Protein AF-E2BEL2-F1 (afdb_monomer)

pLDDT: mean 70.71, std 20.57, range [34.34, 94.38]

Mean predicted aligned error: 19.63 Å

Sequence (161 aa):
MYPSAAYHSSHSTLPSSTSLSASSSSSPASPSSLPLPSRPLSASSSPILLSVLTWSLALLLISSCINLTDARTLNGHPLSKRSFFDIQCKGVYDKSIFARLDRICEDCYNLFREPQLHMLCKKNCFTTDYFKGCLDVLLLSDEVEKIQMWIKQLHGADPGV

InterPro domains:
  IPR000346 Hyperglycemic hormone type 1 [PR00548] (84-98)
  IPR000346 Hyperglycemic hormone type 1 [PR00548] (111-121)
  IPR000346 Hyperglycemic hormone type 1 [PR00548] (126-138)
  IPR000346 Hyperglycemic hormone type 1 [PR00548] (138-152)
  IPR001166 Hyperglycemic hormone [PR00550] (94-110)
  IPR001166 Hyperglycemic hormone [PR00550] (110-125)
  IPR001166 Hyperglycemic hormone [PR00550] (125-135)
  IPR018251 Crustacean neurohormone, conserved site [PS01250] (117-134)
  IPR031098 Crustacean CHH/MIH/GIH neurohormone family [PF01147] (86-152)
  IPR031098 Crustacean CHH/MIH/GIH neurohormone family [PTHR35981] (44-157)
  IPR035957 Crustacean CHH/MIH/GIH neurohormone superfamily [G3DSA:1.10.2010.10] (82-158)
  IPR035957 Crustacean CHH/MIH/GIH neurohormone superfamily [SSF81778] (82-156)

Structure (mmCIF, N/CA/C/O backbone):
data_AF-E2BEL2-F1
#
_entry.id   AF-E2BEL2-F1
#
loop_
_atom_site.group_PDB
_atom_site.id
_atom_site.type_symbol
_atom_site.label_atom_id
_atom_site.label_alt_id
_atom_site.label_comp_id
_atom_site.label_asym_id
_atom_site.label_entity_id
_atom_site.label_seq_id
_atom_site.pdbx_PDB_ins_code
_atom_site.Cartn_x
_atom_site.Cartn_y
_atom_site.Cartn_z
_atom_site.occupancy
_atom_site.B_iso_or_equiv
_atom_site.auth_seq_id
_atom_site.auth_comp_id
_atom_site.auth_asym_id
_atom_site.auth_atom_id
_atom_site.pdbx_PDB_model_num
ATOM 1 N N . MET A 1 1 ? 47.404 -18.273 -5.740 1.00 41.53 1 MET A N 1
ATOM 2 C CA . MET A 1 1 ? 48.369 -17.370 -6.404 1.00 41.53 1 MET A CA 1
ATOM 3 C C . MET A 1 1 ? 47.935 -15.930 -6.180 1.00 41.53 1 MET A C 1
ATOM 5 O O . MET A 1 1 ? 46.775 -15.633 -6.429 1.00 41.53 1 MET A O 1
ATOM 9 N N . TYR A 1 2 ? 48.846 -15.066 -5.727 1.00 43.16 2 TYR A N 1
ATOM 10 C CA . TYR A 1 2 ? 48.788 -13.621 -6.007 1.00 43.16 2 TYR A CA 1
ATOM 11 C C . TYR A 1 2 ? 49.124 -13.398 -7.501 1.00 43.16 2 TYR A C 1
ATOM 13 O O . TYR A 1 2 ? 49.721 -14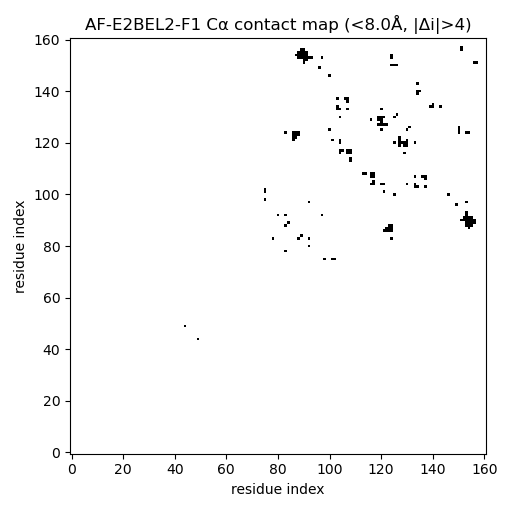.289 -8.113 1.00 43.16 2 TYR A O 1
ATOM 21 N N . PRO A 1 3 ? 48.766 -12.247 -8.094 1.00 56.75 3 PRO A N 1
ATOM 22 C CA . PRO A 1 3 ? 49.806 -11.223 -8.249 1.00 56.75 3 PRO A CA 1
ATOM 23 C C . PRO A 1 3 ? 49.348 -9.783 -7.962 1.00 56.75 3 PRO A C 1
ATOM 25 O O . PRO A 1 3 ? 48.210 -9.400 -8.221 1.00 56.75 3 PRO A O 1
ATOM 28 N N . SER A 1 4 ? 50.300 -8.980 -7.482 1.00 43.09 4 SER A N 1
ATOM 29 C CA . SER A 1 4 ? 50.230 -7.518 -7.370 1.00 43.09 4 SER A CA 1
ATOM 30 C C . SER A 1 4 ? 51.267 -6.880 -8.297 1.00 43.09 4 SER A C 1
ATOM 32 O O . SER A 1 4 ? 52.406 -7.338 -8.303 1.00 43.09 4 SER A O 1
ATOM 34 N N . ALA A 1 5 ? 50.905 -5.795 -8.987 1.00 49.00 5 ALA A N 1
ATOM 35 C CA . ALA A 1 5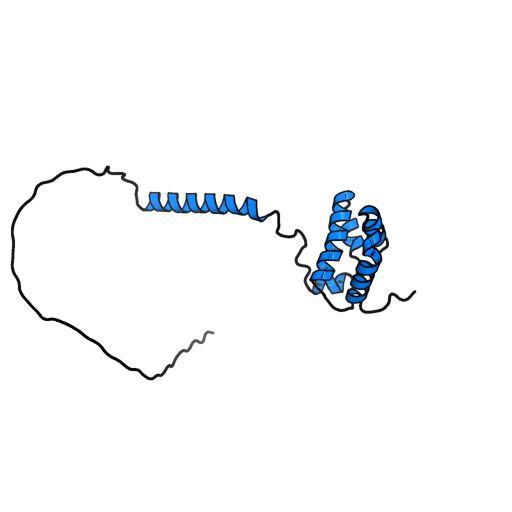 ? 51.769 -4.683 -9.431 1.00 49.00 5 ALA A CA 1
ATOM 36 C C . ALA A 1 5 ? 50.840 -3.600 -10.044 1.00 49.00 5 ALA A C 1
ATOM 38 O O . ALA A 1 5 ? 49.940 -3.980 -10.784 1.00 49.00 5 ALA A O 1
ATOM 39 N N . ALA A 1 6 ? 50.841 -2.287 -9.766 1.00 43.41 6 ALA A N 1
ATOM 40 C CA . ALA A 1 6 ? 51.772 -1.292 -9.199 1.00 43.41 6 ALA A CA 1
ATOM 41 C C . ALA A 1 6 ? 52.441 -0.368 -10.250 1.00 43.41 6 ALA A C 1
ATOM 43 O O . ALA A 1 6 ? 53.158 -0.849 -11.119 1.00 43.41 6 ALA A O 1
ATOM 44 N N . TYR A 1 7 ? 52.270 0.956 -10.051 1.00 36.84 7 TYR A N 1
ATOM 45 C CA . TYR A 1 7 ? 52.913 2.102 -10.745 1.00 36.84 7 TYR A CA 1
ATOM 46 C C . TYR A 1 7 ? 52.587 2.292 -12.260 1.00 36.84 7 TYR A C 1
ATOM 48 O O . TYR A 1 7 ? 52.146 1.363 -12.920 1.00 36.84 7 TYR A O 1
ATOM 56 N N . HIS A 1 8 ? 52.697 3.486 -12.876 1.00 40.94 8 HIS A N 1
ATOM 57 C CA . HIS A 1 8 ? 53.456 4.699 -12.508 1.00 40.94 8 HIS A CA 1
ATOM 58 C C . HIS A 1 8 ? 52.742 6.038 -12.845 1.00 40.94 8 HIS A C 1
ATOM 60 O O . HIS A 1 8 ? 51.840 6.083 -13.674 1.00 40.94 8 HIS A O 1
ATOM 66 N N . SER A 1 9 ? 53.183 7.134 -12.209 1.00 39.44 9 SER A N 1
ATOM 67 C CA . SER A 1 9 ? 52.688 8.525 -12.358 1.00 39.44 9 SER A CA 1
ATOM 68 C C . SER A 1 9 ? 53.617 9.420 -13.205 1.00 39.44 9 SER A C 1
ATOM 70 O O . SER A 1 9 ? 54.816 9.130 -13.249 1.00 39.44 9 SER A O 1
ATOM 72 N N . SER A 1 10 ? 53.089 10.508 -13.807 1.00 39.91 10 SER A N 1
ATOM 73 C CA . SER A 1 10 ? 53.756 11.795 -14.168 1.00 39.91 10 SER A CA 1
ATOM 74 C C . SER A 1 10 ? 52.768 12.781 -14.849 1.00 39.91 10 SER A C 1
ATOM 76 O O . SER A 1 10 ? 51.823 12.308 -15.466 1.00 39.91 10 SER A O 1
ATOM 78 N N . HIS A 1 11 ? 52.957 14.111 -14.954 1.00 44.91 11 HIS A N 1
ATOM 79 C CA . HIS A 1 11 ? 53.390 15.203 -14.040 1.00 44.91 11 HIS A CA 1
ATOM 80 C C . HIS A 1 11 ? 53.249 16.567 -14.795 1.00 44.91 11 HIS A C 1
ATOM 82 O O . HIS A 1 11 ? 53.234 16.521 -16.024 1.00 44.91 11 HIS A O 1
ATOM 88 N N . SER A 1 12 ? 53.229 17.736 -14.104 1.00 34.34 12 SER A N 1
ATOM 89 C CA . SER A 1 12 ? 53.694 19.113 -14.529 1.00 34.34 12 SER A CA 1
ATOM 90 C C . SER A 1 12 ? 52.757 20.292 -14.124 1.00 34.34 12 SER A C 1
ATOM 92 O O . SER A 1 12 ? 51.634 20.366 -14.604 1.00 34.34 12 SER A O 1
ATOM 94 N N . THR A 1 13 ? 53.097 21.095 -13.088 1.00 38.91 13 THR A N 1
ATOM 95 C CA . THR A 1 13 ? 53.728 22.468 -13.059 1.00 38.91 13 THR A CA 1
ATOM 96 C C . THR A 1 13 ? 52.755 23.666 -13.187 1.00 38.91 13 THR A C 1
ATOM 98 O O . THR A 1 13 ? 52.153 23.819 -14.241 1.00 38.91 13 THR A O 1
ATOM 101 N N . LEU A 1 14 ? 52.488 24.453 -12.120 1.00 43.56 14 LEU A N 1
ATOM 102 C CA . LEU A 1 14 ? 53.198 25.673 -11.599 1.00 43.56 14 LEU A CA 1
ATOM 103 C C . LEU A 1 14 ? 52.889 26.986 -12.378 1.00 43.56 14 LEU A C 1
ATOM 105 O O . LEU A 1 14 ? 52.383 26.869 -13.491 1.00 43.56 14 LEU A O 1
ATOM 109 N N . PRO A 1 15 ? 53.179 28.222 -11.875 1.00 55.31 15 PRO A N 1
ATOM 110 C CA . PRO 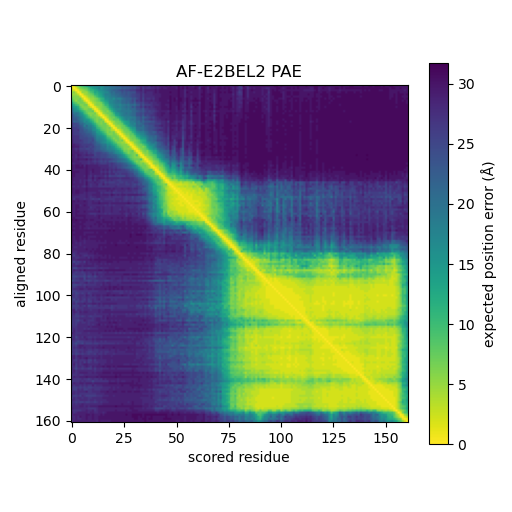A 1 15 ? 53.916 28.658 -10.661 1.00 55.31 15 PRO A CA 1
ATOM 111 C C . PRO A 1 15 ? 52.977 29.315 -9.588 1.00 55.31 15 PRO A C 1
ATOM 113 O O . PRO A 1 15 ? 51.805 28.962 -9.586 1.00 55.31 15 PRO A O 1
ATOM 116 N N . SER A 1 16 ? 53.332 30.182 -8.610 1.00 37.00 16 SER A N 1
ATOM 117 C CA . SER A 1 16 ? 54.557 30.960 -8.293 1.00 37.00 16 SER A CA 1
ATOM 118 C C . SER A 1 16 ? 54.647 31.461 -6.820 1.00 37.00 16 SER A C 1
ATOM 120 O O . SER A 1 16 ? 53.666 31.390 -6.092 1.00 37.00 16 SER A O 1
ATOM 122 N N . SER A 1 17 ? 55.830 31.987 -6.449 1.00 40.47 17 SER A N 1
ATOM 123 C CA . SER A 1 17 ? 56.234 33.089 -5.519 1.00 40.47 17 SER A CA 1
ATOM 124 C C . SER A 1 17 ? 55.303 33.585 -4.381 1.00 40.47 17 SER A C 1
ATOM 126 O O . SER A 1 17 ? 54.122 33.802 -4.600 1.00 40.47 17 SER A O 1
ATOM 128 N N . THR A 1 18 ? 55.744 33.944 -3.161 1.00 41.47 18 THR A N 1
ATOM 129 C CA . THR A 1 18 ? 57.077 34.207 -2.536 1.00 41.47 18 THR A CA 1
ATOM 130 C C . THR A 1 18 ? 56.886 34.220 -0.989 1.00 41.47 18 THR A C 1
ATOM 132 O O . THR A 1 18 ? 55.752 34.061 -0.552 1.00 41.47 18 THR A O 1
ATOM 135 N N . SER A 1 19 ? 57.836 34.406 -0.053 1.00 38.94 19 SER A N 1
ATOM 136 C CA . SER A 1 19 ? 59.292 34.708 0.008 1.00 38.94 19 SER A CA 1
ATOM 137 C C . SER A 1 19 ? 59.834 34.301 1.409 1.00 38.94 19 SER A C 1
ATOM 139 O O . SER A 1 19 ? 59.075 33.788 2.227 1.00 38.94 19 SER A O 1
ATOM 141 N N . LEU A 1 20 ? 61.119 34.544 1.723 1.00 43.62 20 LEU A N 1
ATOM 142 C CA . LEU A 1 20 ? 61.753 34.266 3.029 1.00 43.62 20 LEU A CA 1
ATOM 143 C C . LEU A 1 20 ? 62.497 35.490 3.604 1.00 43.62 20 LEU A C 1
ATOM 145 O O . LEU A 1 20 ? 62.981 36.306 2.826 1.00 43.62 20 LEU A O 1
ATOM 149 N N . SER A 1 21 ? 62.678 35.506 4.935 1.00 37.72 21 SER A N 1
ATOM 150 C CA . SER A 1 21 ? 63.686 36.245 5.737 1.00 37.72 21 SER A 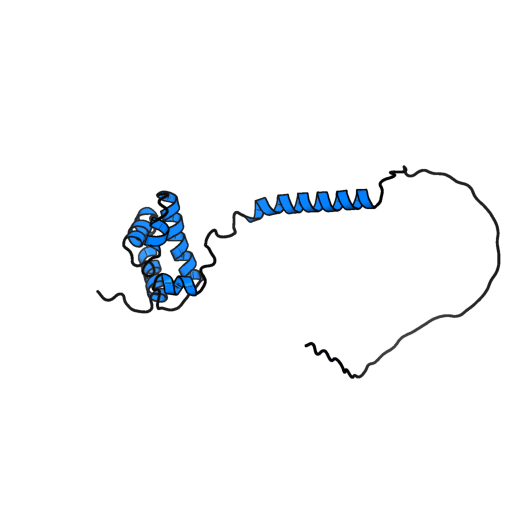CA 1
ATOM 151 C C . SER A 1 21 ? 63.784 35.584 7.135 1.00 37.72 21 SER A C 1
ATOM 153 O O . SER A 1 21 ? 62.745 35.179 7.644 1.00 37.72 21 SER A O 1
ATOM 155 N N . ALA A 1 22 ? 64.913 35.454 7.853 1.00 38.94 22 ALA A N 1
ATOM 156 C CA . ALA A 1 22 ? 66.333 35.591 7.504 1.00 38.94 22 ALA A CA 1
ATOM 157 C C . ALA A 1 22 ? 67.259 34.896 8.556 1.00 38.94 22 ALA A C 1
ATOM 159 O O . ALA A 1 22 ? 66.936 34.837 9.737 1.00 38.94 22 ALA A O 1
ATOM 160 N N . SER A 1 23 ? 68.405 34.380 8.090 1.00 39.38 23 SER A N 1
ATOM 161 C CA . SER A 1 23 ? 69.755 34.291 8.715 1.00 39.38 23 SER A CA 1
ATOM 162 C C . SER A 1 23 ? 70.016 34.161 10.250 1.00 39.38 23 SER A C 1
ATOM 164 O O . SER A 1 23 ? 69.907 35.124 11.000 1.00 39.38 23 SER A O 1
ATOM 166 N N . SER A 1 24 ? 70.624 33.014 10.614 1.00 42.22 24 SER A N 1
ATOM 167 C CA . SER A 1 24 ? 71.932 32.822 11.315 1.00 42.22 24 SER A CA 1
ATOM 168 C C . SER A 1 24 ? 72.242 33.231 12.785 1.00 42.22 24 SER A C 1
ATOM 170 O O . SER A 1 24 ? 72.313 34.403 13.131 1.00 42.22 24 SER A O 1
ATOM 172 N N . SER A 1 25 ? 72.719 32.212 13.530 1.00 40.22 25 SER A N 1
ATOM 173 C CA . SER A 1 25 ? 73.884 32.167 14.462 1.00 40.22 25 SER A CA 1
ATOM 174 C C . SER A 1 25 ? 73.954 33.007 15.757 1.00 40.22 25 SER A C 1
ATOM 176 O O . SER A 1 25 ? 74.220 34.204 15.701 1.00 40.22 25 SER A O 1
ATOM 178 N N . SER A 1 26 ? 73.977 32.337 16.926 1.00 37.09 26 SER A N 1
ATOM 179 C CA . SER A 1 26 ? 75.151 32.236 17.845 1.00 37.09 26 SER A CA 1
ATOM 180 C C . SER A 1 26 ? 74.813 31.598 19.220 1.00 37.09 26 SER A C 1
ATOM 182 O O . SER A 1 26 ? 73.726 31.782 19.756 1.00 37.09 26 SER A O 1
ATOM 184 N N . SER A 1 27 ? 75.758 30.832 19.783 1.00 41.12 27 SER A N 1
ATOM 185 C CA . SER A 1 27 ? 75.820 30.371 21.198 1.00 41.12 27 SER A CA 1
ATOM 186 C C . SER A 1 27 ? 76.489 31.467 22.079 1.00 41.12 27 SER A C 1
ATOM 188 O O . SER A 1 27 ? 77.100 32.336 21.453 1.00 41.12 27 SER A O 1
ATOM 190 N N . PRO A 1 28 ? 76.514 31.461 23.450 1.00 48.81 28 PRO A N 1
ATOM 191 C CA . PRO A 1 28 ? 76.450 30.298 24.369 1.00 48.81 28 PRO A CA 1
ATOM 192 C C . PRO A 1 28 ? 75.773 30.470 25.777 1.00 48.81 28 PRO A C 1
ATOM 194 O O . PRO A 1 28 ? 75.327 31.540 26.159 1.00 48.81 28 PRO A O 1
ATOM 197 N N . ALA A 1 29 ? 75.749 29.360 26.539 1.00 36.53 29 ALA A N 1
ATOM 198 C CA . ALA A 1 29 ? 75.791 29.165 28.014 1.00 36.53 29 ALA A CA 1
ATOM 199 C C . ALA A 1 29 ? 75.169 30.163 29.047 1.00 36.53 29 ALA A C 1
ATOM 201 O O . ALA A 1 29 ? 75.712 31.240 29.235 1.00 36.53 29 ALA A O 1
ATOM 202 N N . SER A 1 30 ? 74.195 29.649 29.840 1.00 41.91 30 SER A N 1
ATOM 203 C CA . SER A 1 30 ? 74.023 29.657 31.338 1.00 41.91 30 SER A CA 1
ATOM 204 C C . SER A 1 30 ? 74.195 30.951 32.196 1.00 41.91 30 SER A C 1
ATOM 206 O O . SER A 1 30 ? 74.826 31.889 31.731 1.00 41.91 30 SER A O 1
ATOM 208 N N . PRO A 1 31 ? 73.777 31.023 33.499 1.00 55.09 31 PRO A N 1
ATOM 209 C CA . PRO A 1 31 ? 72.989 30.107 34.365 1.00 55.09 31 PRO A CA 1
ATOM 210 C C . PRO A 1 31 ? 71.817 30.787 35.161 1.00 55.09 31 PRO A C 1
ATOM 212 O O . PRO A 1 31 ? 71.647 31.997 35.089 1.00 55.09 31 PRO A O 1
ATOM 215 N N . SER A 1 32 ? 71.130 30.019 36.037 1.00 38.53 32 SER A N 1
ATOM 216 C CA . SER A 1 32 ? 70.337 30.466 37.226 1.00 38.53 32 SER A CA 1
ATOM 217 C C . SER A 1 32 ? 69.046 31.291 36.970 1.00 38.53 32 SER A C 1
ATOM 219 O O . SER A 1 32 ? 69.042 32.200 36.160 1.00 38.53 32 SER A O 1
ATOM 221 N N . SER A 1 33 ? 67.897 31.097 37.635 1.00 43.38 33 SER A N 1
ATOM 222 C CA . SER A 1 33 ? 67.610 30.605 38.998 1.00 43.38 33 SER A CA 1
ATOM 223 C C . SER A 1 33 ? 66.139 30.133 39.165 1.00 43.38 33 SER A C 1
ATOM 225 O O . SER A 1 33 ? 65.268 30.456 38.363 1.00 43.38 33 SER A O 1
ATOM 227 N N . LEU A 1 34 ? 65.861 29.369 40.232 1.00 45.69 34 LEU A N 1
ATOM 228 C CA . LEU A 1 34 ? 64.523 28.941 40.703 1.00 45.69 34 LEU A CA 1
ATOM 229 C C . LEU A 1 34 ? 63.999 29.912 41.793 1.00 45.69 34 LEU A C 1
ATOM 231 O O . LEU A 1 34 ? 64.835 30.499 42.485 1.00 45.69 34 LEU A O 1
ATOM 235 N N . PRO A 1 35 ? 62.667 30.089 41.982 1.00 48.19 35 PRO A N 1
ATOM 236 C CA . PRO A 1 35 ? 61.904 29.156 42.834 1.00 48.19 35 PRO A CA 1
ATOM 237 C C . PRO A 1 35 ? 60.447 28.813 42.413 1.00 48.19 35 PRO A C 1
ATOM 239 O O . PRO A 1 35 ? 59.769 29.537 41.692 1.00 48.19 35 PRO A O 1
ATOM 242 N N . LEU A 1 36 ? 59.980 27.674 42.943 1.00 44.56 36 LEU A N 1
ATOM 243 C CA . LEU A 1 36 ? 58.589 27.166 43.029 1.00 44.56 36 LEU A CA 1
ATOM 244 C C . LEU A 1 36 ? 57.767 27.972 44.088 1.00 44.56 36 LEU A C 1
ATOM 246 O O . LEU A 1 36 ? 58.368 28.825 44.742 1.00 44.56 36 LEU A O 1
ATOM 250 N N . PRO A 1 37 ? 56.481 27.664 44.418 1.00 57.31 37 PRO A N 1
ATOM 251 C CA . PRO A 1 37 ? 55.500 26.764 43.785 1.00 57.31 37 PRO A CA 1
ATOM 252 C C . PRO A 1 37 ? 54.064 27.340 43.640 1.00 57.31 37 PRO A C 1
ATOM 254 O O . PRO A 1 37 ? 53.661 28.263 44.341 1.00 57.31 37 PRO A O 1
ATOM 257 N N . SER A 1 38 ? 53.209 26.690 42.838 1.00 40.09 38 SER A N 1
ATOM 258 C CA . SER A 1 38 ? 51.739 26.721 43.014 1.00 40.09 38 SER A CA 1
ATOM 259 C C . SER A 1 38 ? 51.085 25.473 42.406 1.00 40.09 38 SER A C 1
ATOM 261 O O . SER A 1 38 ? 51.238 25.203 41.220 1.00 40.09 38 SER A O 1
ATOM 263 N N . ARG A 1 39 ? 50.370 24.693 43.230 1.00 50.75 39 ARG A N 1
ATOM 264 C CA . ARG A 1 39 ? 49.662 23.457 42.835 1.00 50.75 39 ARG A CA 1
ATOM 265 C C . ARG A 1 39 ? 48.504 23.761 41.871 1.00 50.75 39 ARG A C 1
ATOM 267 O O . ARG A 1 39 ? 47.577 24.452 42.286 1.00 50.75 39 ARG A O 1
ATOM 274 N N . PRO A 1 40 ? 48.406 23.091 40.715 1.00 53.38 40 PRO A N 1
ATOM 275 C CA . PRO A 1 40 ? 47.186 22.394 40.343 1.00 53.38 40 PRO A CA 1
ATOM 276 C C . PRO A 1 40 ? 47.164 21.027 41.047 1.00 53.38 40 PRO A C 1
ATOM 278 O O . PRO A 1 40 ? 48.208 20.428 41.316 1.00 53.38 40 PRO A O 1
ATOM 281 N N . LEU A 1 41 ? 45.977 20.545 41.411 1.00 52.44 41 LEU A N 1
ATOM 282 C CA . LEU A 1 41 ? 45.830 19.285 42.140 1.00 52.44 41 LEU A CA 1
ATOM 283 C C . LEU A 1 41 ? 46.269 18.109 41.258 1.00 52.44 41 LEU A C 1
ATOM 285 O O . LEU A 1 41 ? 45.782 17.962 40.139 1.00 52.44 41 LEU A O 1
ATOM 289 N N . SER A 1 42 ? 47.117 17.230 41.800 1.00 50.25 42 SER A N 1
ATOM 290 C CA . SER A 1 42 ? 47.419 15.928 41.204 1.00 50.25 42 SER A CA 1
ATOM 291 C C . SER A 1 42 ? 46.179 15.032 41.207 1.00 50.25 42 SER A C 1
ATOM 293 O O . SER A 1 42 ? 46.024 14.163 42.065 1.00 50.25 42 SER A O 1
ATOM 295 N N . ALA A 1 43 ? 45.309 15.201 40.215 1.00 55.41 43 ALA A N 1
ATOM 296 C CA . ALA A 1 43 ? 44.466 14.113 39.757 1.00 55.41 43 ALA A CA 1
ATOM 297 C C . ALA A 1 43 ? 45.388 13.101 39.063 1.00 55.41 43 ALA A C 1
ATOM 299 O O . ALA A 1 43 ? 45.681 13.219 37.877 1.00 55.41 43 ALA A O 1
ATOM 300 N N . SER A 1 44 ? 45.891 12.127 39.828 1.00 58.44 44 SER A N 1
ATOM 301 C CA . SER A 1 44 ? 46.630 10.970 39.305 1.00 58.44 44 SER A CA 1
ATOM 302 C C . SER A 1 44 ? 45.674 10.012 38.580 1.00 58.44 44 SER A C 1
ATOM 304 O O . SER A 1 44 ? 45.540 8.841 38.934 1.00 58.44 44 SER A O 1
ATOM 306 N N . SER A 1 45 ? 44.969 10.522 37.574 1.00 60.78 45 SER A N 1
ATOM 307 C CA . SER A 1 45 ? 44.166 9.747 36.644 1.00 60.78 45 SER A CA 1
ATOM 308 C C . SER A 1 45 ? 45.072 9.291 35.509 1.00 60.78 45 SER A C 1
ATOM 310 O O . SER A 1 45 ? 45.496 10.082 34.667 1.00 60.78 45 SER A O 1
ATOM 312 N N . SER A 1 46 ? 45.375 7.993 35.482 1.00 67.06 46 SER A N 1
ATOM 313 C CA . SER A 1 46 ? 46.109 7.370 34.380 1.00 67.06 46 SER A CA 1
ATOM 314 C C . SER A 1 46 ? 45.453 7.759 33.046 1.00 67.06 46 SER A C 1
ATOM 316 O O . SER A 1 46 ? 44.221 7.754 32.972 1.00 67.06 46 SER A O 1
ATOM 318 N N . PRO A 1 47 ? 46.209 8.032 31.965 1.00 69.44 47 PRO A N 1
ATOM 319 C CA . PRO A 1 47 ? 45.619 8.433 30.679 1.00 69.44 47 PRO A CA 1
ATOM 320 C C . PRO A 1 47 ? 44.639 7.380 30.127 1.00 69.44 47 PRO A C 1
ATOM 322 O 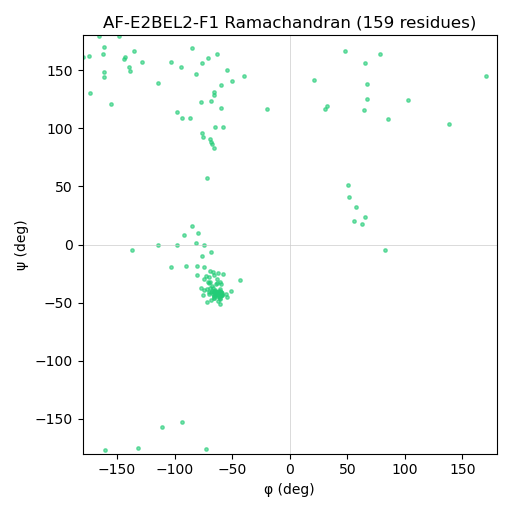O . PRO A 1 47 ? 43.688 7.712 29.426 1.00 69.44 47 PRO A O 1
ATOM 325 N N . ILE A 1 48 ? 44.831 6.119 30.528 1.00 71.19 48 ILE A N 1
ATOM 326 C CA . ILE A 1 48 ? 43.953 4.974 30.263 1.00 71.19 48 ILE A CA 1
ATOM 327 C C . ILE A 1 48 ? 42.589 5.112 30.971 1.00 71.19 48 ILE A C 1
ATOM 329 O O . ILE A 1 48 ? 41.564 4.764 30.400 1.00 71.19 48 ILE A O 1
ATOM 333 N N . LEU A 1 49 ? 42.536 5.645 32.197 1.00 70.81 49 LEU A N 1
ATOM 334 C CA . LEU A 1 49 ? 41.272 5.848 32.920 1.00 70.81 49 LEU A CA 1
ATOM 335 C C . LEU A 1 49 ? 40.461 6.997 32.311 1.00 70.81 49 LEU A C 1
ATOM 337 O O . LEU A 1 49 ? 39.246 6.886 32.176 1.00 70.81 49 LEU A O 1
ATOM 341 N N . LEU A 1 50 ? 41.138 8.069 31.889 1.00 76.62 50 LEU A N 1
ATOM 342 C CA . LEU A 1 50 ? 40.521 9.168 31.142 1.00 76.62 50 LEU A CA 1
ATOM 343 C C . LEU A 1 50 ? 39.940 8.690 29.806 1.00 76.62 50 LEU A C 1
ATOM 345 O O . LEU A 1 50 ? 38.799 9.029 29.504 1.00 76.62 50 LEU A O 1
ATOM 349 N N . SER A 1 51 ? 40.671 7.873 29.036 1.00 81.69 51 SER A N 1
ATOM 350 C CA . SER A 1 51 ? 40.140 7.334 27.779 1.00 81.69 51 SER A CA 1
ATOM 351 C C . SER A 1 51 ? 38.970 6.372 28.011 1.00 81.69 51 SER A C 1
ATOM 353 O O . SER A 1 51 ? 37.950 6.486 27.339 1.00 81.69 51 SER A O 1
ATOM 355 N N . VAL A 1 52 ? 39.047 5.473 28.998 1.00 86.38 52 VAL A N 1
ATOM 356 C CA . VAL A 1 52 ? 37.929 4.574 29.339 1.00 86.38 52 VAL A CA 1
ATOM 357 C C . VAL A 1 52 ? 36.682 5.361 29.752 1.00 86.38 52 VAL A C 1
ATOM 359 O O . VAL A 1 52 ? 35.585 5.003 29.324 1.00 86.38 52 VAL A O 1
ATOM 362 N N . LEU A 1 53 ? 36.816 6.457 30.510 1.00 85.25 53 LEU A N 1
ATOM 363 C CA . LEU A 1 53 ? 35.683 7.329 30.846 1.00 85.25 53 LEU A CA 1
ATOM 364 C C . LEU A 1 53 ? 35.095 8.033 29.615 1.00 85.25 53 LEU A C 1
ATOM 366 O O . LEU A 1 53 ? 33.873 8.060 29.475 1.00 85.25 53 LEU A O 1
ATOM 370 N N . THR A 1 54 ? 35.920 8.587 28.717 1.00 87.06 54 THR A N 1
ATOM 371 C CA . THR A 1 54 ? 35.406 9.292 27.528 1.00 87.06 54 THR A CA 1
ATOM 372 C C . THR A 1 54 ? 34.729 8.345 26.542 1.00 87.06 54 THR A C 1
ATOM 374 O O . THR A 1 54 ? 33.648 8.671 26.055 1.00 87.06 54 THR A O 1
ATOM 377 N N . TRP A 1 55 ? 35.285 7.151 26.307 1.00 90.19 55 TRP A N 1
ATOM 378 C CA . TRP A 1 55 ? 34.631 6.114 25.500 1.00 90.19 55 TRP A CA 1
ATOM 379 C C . TRP A 1 55 ? 33.321 5.637 26.137 1.00 90.19 55 TRP A C 1
ATOM 381 O O . TRP A 1 55 ? 32.319 5.501 25.439 1.00 90.19 55 TRP A O 1
ATOM 391 N N . SER A 1 56 ? 33.293 5.450 27.460 1.00 88.50 56 SER A N 1
ATOM 392 C CA . SER A 1 56 ? 32.086 5.027 28.185 1.00 88.50 56 SER A CA 1
ATOM 393 C C . SER A 1 56 ? 30.974 6.081 28.120 1.00 88.50 56 SER A C 1
ATOM 395 O O . SER A 1 56 ? 29.820 5.739 27.869 1.00 88.50 56 SER A O 1
ATOM 397 N N . LEU A 1 57 ? 31.308 7.368 28.277 1.00 84.62 57 LEU A N 1
ATOM 398 C CA . LEU A 1 57 ? 30.347 8.468 28.150 1.00 84.62 57 LEU A CA 1
ATOM 399 C C . LEU A 1 57 ? 29.850 8.633 26.705 1.00 84.62 57 LEU A C 1
ATOM 401 O O . LEU A 1 57 ? 28.656 8.835 26.493 1.00 84.62 57 LEU A O 1
ATOM 405 N N . ALA A 1 58 ? 30.732 8.490 25.710 1.00 87.25 58 ALA A N 1
ATOM 406 C CA . ALA A 1 58 ? 30.348 8.508 24.299 1.00 87.25 58 ALA A CA 1
ATOM 407 C C . ALA A 1 58 ? 29.376 7.364 23.959 1.00 87.25 58 ALA A C 1
ATOM 409 O O . ALA A 1 58 ? 28.349 7.607 23.328 1.00 87.25 58 ALA A O 1
ATOM 410 N N . LEU A 1 59 ? 29.642 6.142 24.435 1.00 85.50 59 LEU A N 1
ATOM 411 C CA . LEU A 1 59 ? 28.737 4.998 24.276 1.00 85.50 59 LEU A CA 1
ATOM 412 C C . LEU A 1 59 ? 27.379 5.233 24.957 1.00 85.50 59 LEU A C 1
ATOM 414 O O . LEU A 1 59 ? 26.349 4.901 24.373 1.00 85.50 59 LEU A O 1
ATOM 418 N N . LEU A 1 60 ? 27.354 5.851 26.145 1.00 81.88 60 LEU A N 1
ATOM 419 C CA . LEU A 1 60 ? 26.107 6.199 26.839 1.00 81.88 60 LEU A CA 1
ATOM 420 C C . LEU A 1 60 ? 25.265 7.213 26.048 1.00 81.88 60 LEU A C 1
ATOM 422 O O . LEU A 1 60 ? 24.055 7.039 25.911 1.00 81.88 60 LEU A O 1
ATOM 426 N N . LEU A 1 61 ? 25.903 8.252 25.500 1.00 79.00 61 LEU A N 1
ATOM 427 C CA . LEU A 1 61 ? 25.231 9.269 24.689 1.00 79.00 61 LEU A CA 1
ATOM 428 C C . LEU A 1 61 ? 24.699 8.680 23.375 1.00 79.00 61 LEU A C 1
ATOM 430 O O . LEU A 1 61 ? 23.544 8.917 23.031 1.00 79.00 61 LEU A O 1
ATOM 434 N N . ILE A 1 62 ? 25.491 7.853 22.684 1.00 78.94 62 ILE A N 1
ATOM 435 C CA . ILE A 1 62 ? 25.058 7.150 21.465 1.00 78.94 62 ILE A CA 1
ATOM 436 C C . ILE A 1 62 ? 23.873 6.217 21.770 1.00 78.94 62 ILE A C 1
ATOM 438 O O . ILE A 1 62 ? 22.885 6.236 21.040 1.00 78.94 62 ILE A O 1
ATOM 442 N N . SER A 1 63 ? 23.923 5.464 22.875 1.00 73.94 63 SER A N 1
ATOM 443 C CA . SER A 1 63 ? 22.828 4.590 23.327 1.00 73.94 63 SER A CA 1
ATOM 444 C C . SER A 1 63 ? 21.528 5.361 23.603 1.00 73.94 63 SER A C 1
ATOM 446 O O . SER A 1 63 ? 20.444 4.939 23.196 1.00 73.94 63 SER A O 1
ATOM 448 N N . SER A 1 64 ? 21.629 6.544 24.216 1.00 73.19 64 SER A N 1
ATOM 449 C CA . SER A 1 64 ? 20.482 7.433 24.439 1.00 73.19 64 SER A CA 1
ATOM 450 C C . SER A 1 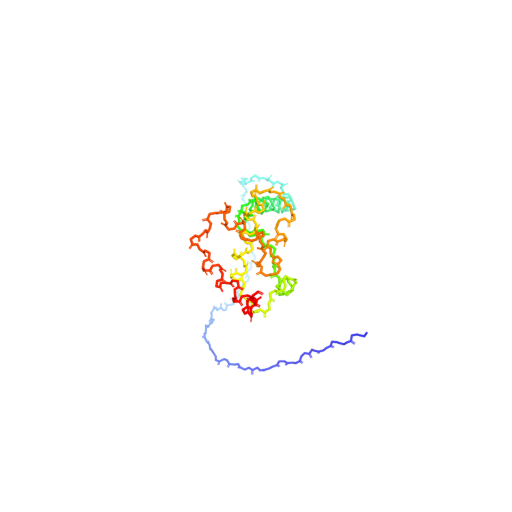64 ? 19.845 7.896 23.118 1.00 73.19 64 SER A C 1
ATOM 452 O O . SER A 1 64 ? 18.626 7.841 22.960 1.00 73.19 64 SER A O 1
ATOM 454 N N . CYS A 1 65 ? 20.662 8.258 22.121 1.00 64.38 65 CYS A N 1
ATOM 455 C CA . CYS A 1 65 ? 20.187 8.703 20.806 1.00 64.38 65 CYS A CA 1
ATOM 456 C C . CYS A 1 65 ? 19.436 7.617 20.014 1.00 64.38 65 CYS A C 1
ATOM 458 O O . CYS A 1 65 ? 18.486 7.945 19.303 1.00 64.38 65 CYS A O 1
ATOM 460 N N . ILE A 1 66 ? 19.821 6.340 20.148 1.00 63.84 66 ILE A N 1
ATOM 461 C CA . ILE A 1 66 ? 19.188 5.218 19.425 1.00 63.84 66 ILE A CA 1
ATOM 462 C C . ILE A 1 66 ? 17.693 5.096 19.775 1.00 63.84 66 ILE A C 1
ATOM 464 O O . ILE A 1 66 ? 16.880 4.784 18.908 1.00 63.84 66 ILE A O 1
ATOM 468 N N . ASN A 1 67 ? 17.305 5.438 21.008 1.00 57.88 67 ASN A N 1
ATOM 469 C CA . ASN A 1 67 ? 15.916 5.360 21.473 1.00 57.88 67 ASN A CA 1
ATOM 470 C C . ASN A 1 67 ? 15.004 6.491 20.946 1.00 57.88 67 ASN A C 1
ATOM 472 O O . ASN A 1 67 ? 13.791 6.416 21.122 1.00 57.88 67 ASN A O 1
ATOM 476 N N . LEU A 1 68 ? 15.549 7.534 20.301 1.00 56.53 68 LEU A N 1
ATOM 477 C CA . LEU A 1 68 ? 14.762 8.656 19.759 1.00 56.53 68 LEU A CA 1
ATOM 478 C C . LEU A 1 68 ? 14.564 8.585 18.234 1.00 56.53 68 LEU A C 1
ATOM 480 O O . LEU A 1 68 ? 13.650 9.213 17.699 1.00 56.53 68 LEU A O 1
ATOM 484 N N . THR A 1 69 ? 15.384 7.813 17.517 1.00 52.66 69 THR A N 1
ATOM 485 C CA . THR A 1 69 ? 15.262 7.648 16.057 1.00 52.66 69 THR A CA 1
ATOM 486 C C . THR A 1 69 ? 14.188 6.648 15.622 1.00 52.66 69 THR A C 1
ATOM 488 O O . THR A 1 69 ? 13.734 6.715 14.481 1.00 52.66 69 THR A O 1
ATOM 491 N N . ASP A 1 70 ? 13.737 5.764 16.515 1.00 50.03 70 ASP A N 1
ATOM 492 C CA . ASP A 1 70 ? 12.913 4.604 16.143 1.00 50.03 70 ASP A CA 1
ATOM 493 C C . ASP A 1 70 ? 11.449 4.941 15.788 1.00 50.03 70 ASP A C 1
ATOM 495 O O . ASP A 1 70 ? 10.796 4.217 15.047 1.00 50.03 70 ASP A O 1
ATOM 499 N N . ALA A 1 71 ? 10.934 6.107 16.196 1.00 53.97 71 ALA A N 1
ATOM 500 C CA . ALA A 1 71 ? 9.542 6.501 15.939 1.00 53.97 71 ALA A CA 1
ATOM 501 C C . ALA A 1 71 ? 9.234 6.932 14.482 1.00 53.97 71 ALA A C 1
ATOM 503 O O . ALA A 1 71 ? 8.105 7.334 14.189 1.00 53.97 71 ALA A O 1
ATOM 504 N N . ARG A 1 72 ? 10.219 6.924 13.566 1.00 52.09 72 ARG A N 1
ATOM 505 C CA . ARG A 1 72 ? 10.019 7.284 12.141 1.00 52.09 72 ARG A CA 1
ATOM 506 C C . ARG A 1 72 ? 10.710 6.378 11.122 1.00 52.09 72 ARG A C 1
ATOM 508 O O . ARG A 1 72 ? 10.464 6.543 9.923 1.00 52.09 72 ARG A O 1
ATOM 515 N N . THR A 1 73 ? 11.506 5.400 11.546 1.00 51.31 73 THR A N 1
ATOM 516 C CA . THR A 1 73 ? 11.927 4.305 10.664 1.00 51.31 73 THR A CA 1
ATOM 517 C C . THR A 1 73 ? 10.765 3.338 10.482 1.00 51.31 73 THR A C 1
ATOM 519 O O . THR A 1 73 ? 10.562 2.432 11.275 1.00 51.31 73 THR A O 1
ATOM 522 N N . LEU A 1 74 ? 9.993 3.585 9.419 1.00 52.16 74 LEU A N 1
ATOM 523 C CA . LEU A 1 74 ? 9.021 2.676 8.805 1.00 52.16 74 LEU A CA 1
ATOM 524 C C . LEU A 1 74 ? 9.254 1.194 9.156 1.00 52.16 74 LEU A C 1
ATOM 526 O O . LEU A 1 74 ? 10.228 0.600 8.696 1.00 52.16 74 LEU A O 1
ATOM 530 N N . ASN A 1 75 ? 8.286 0.589 9.848 1.00 48.28 75 ASN A N 1
ATOM 531 C CA . ASN A 1 75 ? 8.205 -0.863 10.032 1.00 48.28 75 ASN A CA 1
ATOM 532 C C . ASN A 1 75 ? 7.878 -1.612 8.721 1.00 48.28 75 ASN A C 1
ATOM 534 O O . ASN A 1 75 ? 7.957 -2.840 8.651 1.00 48.28 75 ASN A O 1
ATOM 538 N N . GLY A 1 76 ? 7.583 -0.868 7.649 1.00 49.81 76 GLY A N 1
ATOM 539 C CA . GLY A 1 76 ? 7.598 -1.370 6.284 1.00 49.81 76 GLY A CA 1
ATOM 540 C C . GLY A 1 76 ? 8.978 -1.921 5.932 1.00 49.81 76 GLY A C 1
ATOM 541 O O . GLY A 1 76 ? 9.896 -1.165 5.595 1.00 49.81 76 GLY A O 1
ATOM 542 N N . HIS A 1 77 ? 9.097 -3.253 5.972 1.00 59.97 77 HIS A N 1
ATOM 543 C CA . HIS A 1 77 ? 10.218 -4.006 5.412 1.00 59.97 77 HIS A CA 1
ATOM 544 C C . HIS A 1 77 ? 10.651 -3.391 4.070 1.00 59.97 77 HIS A C 1
ATOM 546 O O . HIS A 1 77 ? 9.794 -2.965 3.293 1.00 59.97 77 HIS A O 1
ATOM 552 N N . PRO A 1 78 ? 11.950 -3.378 3.721 1.00 53.16 78 PRO A N 1
ATOM 553 C CA . PRO A 1 78 ? 12.384 -2.937 2.403 1.00 53.16 78 PRO A CA 1
ATOM 554 C C . PRO A 1 78 ? 11.899 -3.945 1.356 1.00 53.16 78 PRO A C 1
ATOM 556 O O . PRO A 1 78 ? 12.614 -4.880 0.989 1.00 53.16 78 PRO A O 1
ATOM 559 N N . LEU A 1 79 ? 10.664 -3.760 0.882 1.00 60.50 79 LEU A N 1
ATOM 560 C CA . LEU A 1 79 ? 10.035 -4.596 -0.126 1.00 60.50 79 LEU A CA 1
ATOM 561 C C . LEU A 1 79 ? 10.774 -4.369 -1.448 1.00 60.50 79 LEU A C 1
ATOM 563 O O . LEU A 1 79 ? 10.500 -3.466 -2.237 1.00 60.50 79 LEU A O 1
ATOM 567 N N . SER A 1 80 ? 11.817 -5.169 -1.631 1.00 58.50 80 SER A N 1
ATOM 568 C CA . SER A 1 80 ? 12.629 -5.208 -2.837 1.00 58.50 80 SER A CA 1
ATOM 569 C C . SER A 1 80 ? 11.775 -5.658 -4.026 1.00 58.50 80 SER A C 1
ATOM 571 O O . SER A 1 80 ? 10.731 -6.286 -3.839 1.00 58.50 80 SER A O 1
ATOM 573 N N . LYS A 1 81 ? 12.259 -5.429 -5.257 1.00 61.91 81 LYS A N 1
ATOM 574 C CA . LYS A 1 81 ? 11.619 -5.872 -6.518 1.00 61.91 81 LYS A CA 1
ATOM 575 C C . LYS A 1 81 ? 11.082 -7.310 -6.463 1.00 61.91 81 LYS A C 1
ATOM 577 O O . LYS A 1 81 ? 10.090 -7.614 -7.110 1.00 61.91 81 LYS A O 1
ATOM 582 N N . ARG A 1 82 ? 11.717 -8.187 -5.678 1.00 61.16 82 ARG A N 1
ATOM 583 C CA . ARG A 1 82 ? 11.294 -9.577 -5.463 1.00 61.16 82 ARG A CA 1
ATOM 584 C C . ARG A 1 82 ? 9.889 -9.708 -4.852 1.00 61.16 82 ARG A C 1
ATOM 586 O O . ARG A 1 82 ? 9.130 -10.539 -5.323 1.00 61.16 82 ARG A O 1
ATOM 593 N N . SER A 1 83 ? 9.526 -8.875 -3.871 1.00 67.44 83 SER A N 1
ATOM 594 C CA . SER A 1 83 ? 8.206 -8.925 -3.213 1.00 67.44 83 SER A CA 1
ATOM 595 C C . SER A 1 83 ? 7.073 -8.404 -4.101 1.00 67.44 83 SER A C 1
ATOM 597 O O . SER A 1 83 ? 5.941 -8.841 -3.940 1.00 67.44 83 SER A O 1
ATOM 599 N N . PHE A 1 84 ? 7.370 -7.507 -5.046 1.00 69.00 84 PHE A N 1
ATOM 600 C CA . PHE A 1 84 ? 6.394 -6.989 -6.010 1.00 69.00 84 PHE A CA 1
ATOM 601 C C . PHE A 1 84 ? 5.892 -8.089 -6.961 1.00 69.00 84 PHE A C 1
ATOM 603 O O . PHE A 1 84 ? 4.687 -8.255 -7.144 1.00 69.00 84 PHE A O 1
ATOM 610 N N . PHE A 1 85 ? 6.811 -8.895 -7.503 1.00 72.50 85 PHE A N 1
ATOM 611 C CA . PHE A 1 85 ? 6.454 -10.044 -8.340 1.00 72.50 85 PHE A CA 1
ATOM 612 C C . PHE A 1 85 ? 5.826 -11.195 -7.539 1.00 72.50 85 PHE A C 1
ATOM 614 O O . PHE A 1 85 ? 4.954 -11.883 -8.062 1.00 72.50 85 PHE A O 1
ATOM 621 N N . ASP A 1 86 ? 6.232 -11.385 -6.279 1.00 73.25 86 ASP A N 1
ATOM 622 C CA . ASP A 1 86 ? 5.712 -12.432 -5.383 1.00 73.25 86 ASP A CA 1
ATOM 623 C C . ASP A 1 86 ? 4.195 -12.304 -5.145 1.00 73.25 86 ASP A C 1
ATOM 625 O O . ASP A 1 86 ? 3.449 -13.271 -5.286 1.00 73.25 86 ASP A O 1
ATOM 629 N N . ILE A 1 87 ? 3.705 -11.078 -4.924 1.00 77.44 87 ILE A N 1
ATOM 630 C CA . ILE A 1 87 ? 2.265 -10.793 -4.809 1.00 77.44 87 ILE A CA 1
ATOM 631 C C . ILE A 1 87 ? 1.540 -10.686 -6.163 1.00 77.44 87 ILE A C 1
ATOM 633 O O . ILE A 1 87 ? 0.378 -10.290 -6.192 1.00 77.44 87 ILE A O 1
ATOM 637 N N . GLN A 1 88 ? 2.187 -11.046 -7.275 1.00 80.38 88 GLN A N 1
ATOM 638 C CA . GLN A 1 88 ? 1.661 -10.981 -8.646 1.00 80.38 88 GLN A CA 1
ATOM 639 C C . GLN A 1 88 ? 1.365 -9.574 -9.204 1.00 80.38 88 GLN A C 1
ATOM 641 O O . GLN A 1 88 ? 0.601 -9.462 -10.164 1.00 80.38 88 GLN A O 1
ATOM 646 N N . CYS A 1 89 ? 1.989 -8.505 -8.696 1.00 84.94 89 CYS A N 1
ATOM 647 C CA . CYS A 1 89 ? 1.977 -7.232 -9.422 1.00 84.94 89 CYS A CA 1
ATOM 648 C C . CYS A 1 89 ? 2.808 -7.368 -10.715 1.00 84.94 89 CYS A C 1
ATOM 650 O O . CYS A 1 89 ? 3.981 -7.746 -10.666 1.00 84.94 89 CYS A O 1
ATOM 652 N N . LYS A 1 90 ? 2.204 -7.083 -11.878 1.00 85.69 90 LYS A N 1
ATOM 653 C CA . LYS A 1 90 ? 2.828 -7.247 -13.211 1.00 85.69 90 LYS A CA 1
ATOM 654 C C . LYS A 1 90 ? 3.052 -5.918 -13.950 1.00 85.69 90 LYS A C 1
ATOM 656 O O . LYS A 1 90 ? 3.557 -5.927 -15.069 1.00 85.69 90 LYS A O 1
ATOM 661 N N . GLY A 1 91 ? 2.675 -4.795 -13.340 1.00 84.56 91 GLY A N 1
ATOM 662 C CA . GLY A 1 91 ? 2.747 -3.454 -13.914 1.00 84.56 91 GLY A CA 1
ATOM 663 C C . GLY A 1 91 ? 4.016 -2.687 -13.572 1.00 84.56 91 GLY A C 1
ATOM 664 O O . GLY A 1 91 ? 5.086 -3.253 -13.336 1.00 84.56 91 GLY A O 1
ATOM 665 N N . VAL A 1 92 ? 3.897 -1.360 -13.564 1.00 85.25 92 VAL A N 1
ATOM 666 C CA . VAL A 1 92 ? 5.020 -0.459 -13.297 1.00 85.25 92 VAL A CA 1
ATOM 667 C C . VAL A 1 92 ? 5.299 -0.444 -11.797 1.00 85.25 92 VAL A C 1
ATOM 669 O O . VAL A 1 92 ? 4.426 -0.114 -11.001 1.00 85.25 92 VAL A O 1
ATOM 672 N N . TYR A 1 93 ? 6.526 -0.783 -11.398 1.00 85.00 93 TYR A N 1
ATOM 673 C CA . TYR A 1 93 ? 6.914 -0.742 -9.989 1.00 85.00 93 TYR A CA 1
ATOM 674 C C . TYR A 1 93 ? 7.174 0.694 -9.512 1.00 85.00 93 TYR A C 1
ATOM 676 O O . TYR A 1 93 ? 8.288 1.204 -9.647 1.00 85.00 93 TYR A O 1
ATOM 684 N N . ASP A 1 94 ? 6.165 1.318 -8.904 1.00 88.75 94 ASP A N 1
ATOM 685 C CA . ASP A 1 94 ? 6.323 2.559 -8.144 1.00 88.75 94 ASP A CA 1
ATOM 686 C C . ASP A 1 94 ? 6.432 2.261 -6.638 1.00 88.75 94 ASP A C 1
ATOM 688 O O . ASP A 1 94 ? 5.482 1.815 -5.989 1.00 88.75 94 ASP A O 1
ATOM 692 N N . LYS A 1 95 ? 7.610 2.538 -6.066 1.00 86.88 95 LYS A N 1
ATOM 693 C CA . LYS A 1 95 ? 7.904 2.316 -4.641 1.00 86.88 95 LYS A CA 1
ATOM 694 C C . LYS A 1 95 ? 7.025 3.167 -3.711 1.00 86.88 95 LYS A C 1
ATOM 696 O O . LYS A 1 95 ? 6.728 2.731 -2.601 1.00 86.88 95 LYS A O 1
ATOM 701 N N . SER A 1 96 ? 6.652 4.379 -4.120 1.00 89.19 96 SER A N 1
ATOM 702 C CA . SER A 1 96 ? 5.880 5.316 -3.296 1.00 89.19 96 SER A CA 1
ATOM 703 C C . SER A 1 96 ? 4.409 4.915 -3.211 1.00 89.19 96 SER A C 1
ATOM 705 O O . SER A 1 96 ? 3.845 4.882 -2.116 1.00 89.19 96 SER A O 1
ATOM 707 N N . ILE A 1 97 ? 3.827 4.514 -4.344 1.00 90.69 97 ILE A N 1
ATOM 708 C CA . ILE A 1 97 ? 2.474 3.963 -4.420 1.00 90.69 97 ILE A CA 1
ATOM 709 C C . ILE A 1 97 ? 2.409 2.665 -3.619 1.00 90.69 97 ILE A C 1
ATOM 711 O O . ILE A 1 97 ? 1.544 2.500 -2.761 1.00 90.69 97 ILE A O 1
ATOM 715 N N . PHE A 1 98 ? 3.371 1.770 -3.847 1.00 89.69 98 PHE A N 1
ATOM 716 C CA . PHE A 1 98 ? 3.412 0.479 -3.179 1.00 89.69 98 PHE A CA 1
ATOM 717 C C . PHE A 1 98 ? 3.512 0.608 -1.654 1.00 89.69 98 PHE A C 1
ATOM 719 O O . PHE A 1 98 ? 2.750 -0.035 -0.941 1.00 89.69 98 PHE A O 1
ATOM 726 N N . ALA A 1 99 ? 4.359 1.512 -1.147 1.00 90.06 99 ALA A N 1
ATOM 727 C CA . ALA A 1 99 ? 4.451 1.797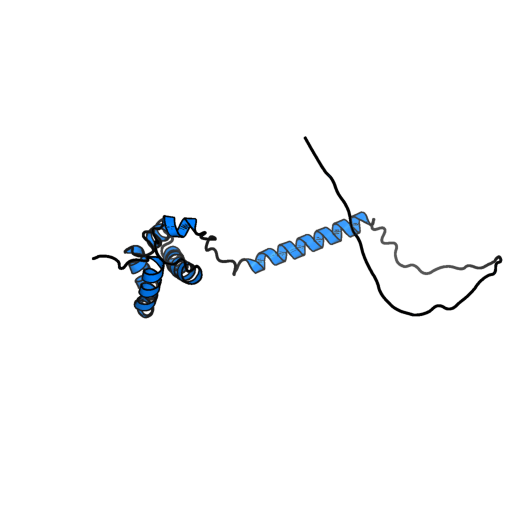 0.285 1.00 90.06 99 ALA A CA 1
ATOM 728 C C . ALA A 1 99 ? 3.175 2.437 0.872 1.00 90.06 99 ALA A C 1
ATOM 730 O O . ALA A 1 99 ? 2.916 2.289 2.064 1.00 90.06 99 ALA A O 1
ATOM 731 N N . ARG A 1 100 ? 2.367 3.150 0.070 1.00 92.00 100 ARG A N 1
ATOM 732 C CA . ARG A 1 100 ? 1.072 3.687 0.525 1.00 92.00 100 ARG A CA 1
ATOM 733 C C . ARG A 1 100 ? 0.011 2.592 0.633 1.00 92.00 100 ARG A C 1
ATOM 735 O O . ARG A 1 100 ? -0.738 2.600 1.600 1.00 92.00 100 ARG A O 1
ATOM 742 N N . LEU A 1 101 ? -0.020 1.645 -0.306 1.00 92.62 101 LEU A N 1
ATOM 743 C CA . LEU A 1 101 ? -0.914 0.480 -0.251 1.00 92.62 101 LEU A CA 1
ATOM 744 C C . LEU A 1 101 ? -0.519 -0.495 0.873 1.00 92.62 101 LEU A C 1
ATOM 746 O O . LEU A 1 101 ? -1.387 -1.027 1.557 1.00 92.62 101 LEU A O 1
ATOM 750 N N . ASP A 1 102 ? 0.784 -0.675 1.110 1.00 91.75 102 ASP A N 1
ATOM 751 C CA . ASP A 1 102 ? 1.316 -1.510 2.196 1.00 91.75 102 ASP A CA 1
ATOM 752 C C . ASP A 1 102 ? 0.857 -1.028 3.582 1.00 91.75 102 ASP A C 1
ATOM 754 O O . ASP A 1 102 ? 0.386 -1.821 4.394 1.00 91.75 102 ASP A O 1
ATOM 758 N N . ARG A 1 103 ? 0.885 0.294 3.811 1.00 92.94 103 ARG A N 1
ATOM 759 C CA . ARG A 1 103 ? 0.395 0.914 5.054 1.00 92.94 103 ARG A CA 1
ATOM 760 C C . ARG A 1 103 ? -1.084 0.659 5.320 1.00 92.94 103 ARG A C 1
ATOM 762 O O . ARG A 1 103 ? -1.436 0.401 6.456 1.00 92.94 103 ARG A O 1
ATOM 769 N N . ILE A 1 104 ? -1.938 0.661 4.294 1.00 94.06 104 ILE A N 1
ATOM 770 C CA . ILE A 1 104 ? -3.371 0.344 4.459 1.00 94.06 104 ILE A CA 1
ATOM 771 C C . ILE A 1 104 ? -3.531 -1.077 5.022 1.00 94.06 104 ILE A C 1
ATOM 773 O O . ILE A 1 104 ? -4.337 -1.310 5.922 1.00 94.06 104 ILE A O 1
ATOM 777 N N . CYS A 1 105 ? -2.721 -2.025 4.545 1.00 93.75 105 CYS A N 1
ATOM 778 C CA . CYS A 1 105 ? -2.705 -3.385 5.076 1.00 93.75 105 CYS A CA 1
ATOM 779 C C . CYS A 1 105 ? -2.097 -3.475 6.490 1.00 93.75 105 CYS A C 1
ATOM 781 O O . CYS A 1 105 ? -2.548 -4.303 7.281 1.00 93.75 105 CYS A O 1
ATOM 783 N N . GLU A 1 106 ? -1.106 -2.641 6.821 1.00 92.81 106 GLU A N 1
ATOM 784 C CA . GLU A 1 106 ? -0.505 -2.537 8.161 1.00 92.81 106 GLU A CA 1
ATOM 785 C C . GLU A 1 106 ? -1.486 -1.933 9.186 1.00 92.81 106 GLU A C 1
ATOM 787 O O . GLU A 1 106 ? -1.713 -2.523 10.241 1.00 92.81 106 GLU A O 1
ATOM 792 N N . ASP A 1 107 ? -2.145 -0.820 8.858 1.00 93.81 107 ASP A N 1
ATOM 793 C CA . ASP A 1 107 ? -3.145 -0.146 9.697 1.00 93.81 107 ASP A CA 1
ATOM 794 C C . ASP A 1 107 ? -4.369 -1.045 9.945 1.00 93.81 107 ASP A C 1
ATOM 796 O O . ASP A 1 107 ? -4.847 -1.174 11.074 1.00 93.81 107 ASP A O 1
ATOM 800 N N . CYS A 1 108 ? -4.826 -1.755 8.910 1.00 93.44 108 CYS A N 1
ATOM 801 C CA . CYS A 1 108 ? -5.889 -2.752 9.018 1.00 93.44 108 CYS A CA 1
ATOM 802 C C . CYS A 1 108 ? -5.484 -3.945 9.904 1.00 93.44 108 CYS A C 1
ATOM 804 O O . CYS A 1 108 ? -6.255 -4.387 10.759 1.00 93.44 108 CYS A O 1
ATOM 806 N N . TYR A 1 109 ? -4.248 -4.438 9.762 1.00 92.62 109 TYR A N 1
ATOM 807 C CA . TYR A 1 109 ? -3.690 -5.443 10.667 1.00 92.62 109 TYR A CA 1
ATOM 808 C C . TYR A 1 109 ? -3.628 -4.936 12.116 1.00 92.62 109 TYR A C 1
ATOM 810 O O . TYR A 1 109 ? -3.989 -5.678 13.026 1.00 92.62 109 TYR A O 1
ATOM 818 N N . ASN A 1 110 ? -3.243 -3.680 12.350 1.00 91.81 110 ASN A N 1
ATOM 819 C CA . ASN A 1 110 ? -3.139 -3.106 13.693 1.00 91.81 110 ASN A CA 1
ATOM 820 C C . ASN A 1 110 ? -4.494 -3.037 14.427 1.00 91.81 110 ASN A C 1
ATOM 822 O O . ASN A 1 110 ? -4.523 -3.168 15.655 1.00 91.81 110 ASN A O 1
ATOM 826 N N . LEU A 1 111 ? -5.606 -2.894 13.694 1.00 92.19 111 LEU A N 1
ATOM 827 C CA . LEU A 1 111 ? -6.965 -2.942 14.246 1.00 92.19 111 LEU A CA 1
ATOM 828 C C . LEU A 1 111 ? -7.384 -4.358 14.672 1.00 92.19 111 LEU A C 1
ATOM 830 O O . LEU A 1 111 ? -7.850 -4.545 15.794 1.00 92.19 111 LEU A O 1
ATOM 834 N N . PHE A 1 112 ? -7.209 -5.358 13.802 1.00 90.00 112 PHE A N 1
ATOM 835 C CA . PHE A 1 112 ? -7.686 -6.728 14.057 1.00 90.00 112 PHE A CA 1
ATOM 836 C C . PHE A 1 112 ? -6.674 -7.633 14.777 1.00 90.00 112 PHE A C 1
ATOM 838 O O . PHE A 1 112 ? -7.059 -8.655 15.339 1.00 90.00 112 PHE A O 1
ATOM 845 N N . ARG A 1 113 ? -5.385 -7.272 14.762 1.00 89.31 113 ARG A N 1
ATOM 846 C CA . ARG A 1 113 ? -4.234 -8.024 15.305 1.00 89.31 113 ARG A CA 1
ATOM 847 C C . ARG A 1 113 ? -4.068 -9.457 14.773 1.00 89.31 113 ARG A C 1
ATOM 849 O O . ARG A 1 113 ? -3.372 -10.264 15.384 1.00 89.31 113 ARG A O 1
ATOM 856 N N . GLU A 1 114 ? -4.658 -9.764 13.619 1.00 84.31 114 GLU A N 1
ATOM 857 C CA . GLU A 1 114 ? -4.599 -11.082 12.975 1.00 84.31 114 GLU A CA 1
ATOM 858 C C . GLU A 1 114 ? -3.439 -11.141 11.956 1.00 84.31 114 GLU A C 1
ATOM 860 O O . GLU A 1 114 ? -3.534 -10.520 10.892 1.00 84.31 114 GLU A O 1
ATOM 865 N N . PRO A 1 115 ? -2.338 -11.874 12.219 1.00 78.81 115 PRO A N 1
ATOM 866 C CA . PRO A 1 115 ? -1.122 -11.823 11.396 1.00 78.81 115 PRO A CA 1
ATOM 867 C C . PRO A 1 115 ? -1.320 -12.285 9.944 1.00 78.81 115 PRO A C 1
ATOM 869 O O . PRO A 1 115 ? -0.580 -11.860 9.055 1.00 78.81 115 PRO A O 1
ATOM 872 N N . GLN A 1 116 ? -2.326 -13.120 9.667 1.00 85.88 116 GLN A N 1
ATOM 873 C CA . GLN A 1 116 ? -2.637 -13.544 8.298 1.00 85.88 116 GLN A CA 1
ATOM 874 C C . GLN A 1 116 ? -3.225 -12.409 7.446 1.00 85.88 116 GLN A C 1
ATOM 876 O O . GLN A 1 116 ? -3.033 -12.389 6.228 1.00 85.88 116 GLN A O 1
ATOM 881 N N . LEU A 1 117 ? -3.901 -11.443 8.076 1.00 90.12 117 LEU A N 1
ATOM 882 C CA . LEU A 1 117 ? -4.638 -10.372 7.405 1.00 90.12 117 LEU A CA 1
ATOM 883 C C . LEU A 1 117 ? -3.692 -9.466 6.598 1.00 90.12 117 LEU A C 1
ATOM 885 O O . LEU A 1 117 ? -3.967 -9.174 5.436 1.00 90.12 117 LEU A O 1
ATOM 889 N N . HIS A 1 118 ? -2.516 -9.137 7.148 1.00 89.31 118 HIS A N 1
ATOM 890 C CA . HIS A 1 118 ? -1.493 -8.344 6.454 1.00 89.31 118 HIS A CA 1
ATOM 891 C C . HIS A 1 118 ? -1.022 -9.010 5.144 1.00 89.31 118 HIS A C 1
ATOM 893 O O . HIS A 1 118 ? -0.929 -8.356 4.105 1.00 89.31 118 HIS A O 1
ATOM 899 N N . MET A 1 119 ? -0.782 -10.328 5.155 1.00 88.69 119 MET A N 1
ATOM 900 C CA . MET A 1 119 ? -0.372 -11.071 3.954 1.00 88.69 119 MET A CA 1
ATOM 901 C C . MET A 1 119 ? -1.512 -11.201 2.933 1.00 88.69 119 MET A C 1
ATOM 903 O O . MET A 1 119 ? -1.295 -11.027 1.733 1.00 88.69 119 MET A O 1
ATOM 907 N N . LEU A 1 120 ? -2.733 -11.486 3.396 1.00 91.38 120 LEU A N 1
ATOM 908 C CA . LEU A 1 120 ? -3.912 -11.664 2.541 1.00 91.38 120 LEU A CA 1
ATOM 909 C C . LEU A 1 120 ? -4.379 -10.354 1.886 1.00 91.38 120 LEU A C 1
ATOM 911 O O . LEU A 1 120 ? -4.838 -10.376 0.744 1.00 91.38 120 LEU A O 1
ATOM 915 N N . CYS A 1 121 ? -4.204 -9.222 2.567 1.00 93.50 121 CYS A N 1
ATOM 916 C CA . CYS A 1 121 ? -4.473 -7.880 2.051 1.00 93.50 121 CYS A CA 1
ATOM 917 C C . CYS A 1 121 ? -3.540 -7.502 0.882 1.00 93.50 121 CYS A C 1
ATOM 919 O O . CYS A 1 121 ? -3.984 -6.934 -0.111 1.00 93.50 121 CYS A O 1
ATOM 921 N N . LYS A 1 122 ? -2.256 -7.882 0.951 1.00 91.00 122 LYS A N 1
ATOM 922 C CA . LYS A 1 122 ? -1.248 -7.580 -0.087 1.00 91.00 122 LYS A CA 1
ATOM 923 C C . LYS A 1 122 ? -1.298 -8.523 -1.292 1.00 91.00 122 LYS A C 1
ATOM 925 O O . LYS A 1 122 ? -0.858 -8.158 -2.383 1.00 91.00 122 LYS A O 1
ATOM 930 N N . LYS A 1 123 ? -1.785 -9.751 -1.091 1.00 89.25 123 LYS A N 1
ATOM 931 C CA . LYS A 1 123 ? -1.845 -10.818 -2.103 1.00 89.25 123 LYS A CA 1
ATOM 932 C C . LYS A 1 123 ? -2.573 -10.358 -3.375 1.00 89.25 123 LYS A C 1
ATOM 934 O O . LYS A 1 123 ? -3.475 -9.531 -3.316 1.00 89.25 123 LYS A O 1
ATOM 939 N N . ASN A 1 124 ? -2.193 -10.924 -4.524 1.00 89.44 124 ASN A N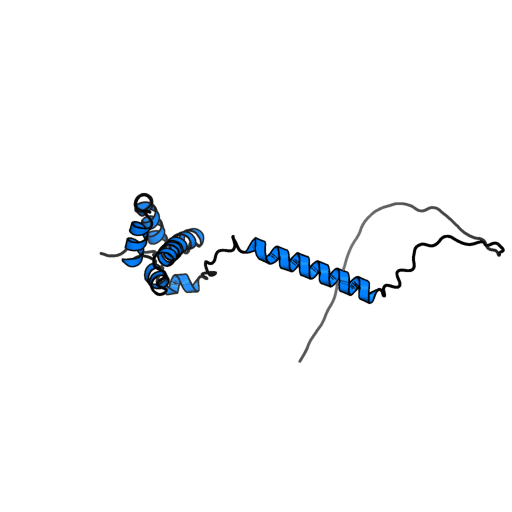 1
ATOM 940 C CA . ASN A 1 124 ? -2.755 -10.592 -5.840 1.00 89.44 124 ASN A CA 1
ATOM 941 C C . ASN A 1 124 ? -2.735 -9.076 -6.122 1.00 89.44 124 ASN A C 1
ATOM 943 O O . ASN A 1 124 ? -3.696 -8.520 -6.641 1.00 89.44 124 ASN A O 1
ATOM 947 N N . CYS A 1 125 ? -1.649 -8.398 -5.749 1.00 91.31 125 CYS A N 1
ATOM 948 C CA . CYS A 1 125 ? -1.462 -6.963 -5.935 1.00 91.31 125 CYS A CA 1
ATOM 949 C C . CYS A 1 125 ? -2.650 -6.126 -5.411 1.00 91.31 125 CYS A C 1
ATOM 951 O O . CYS A 1 125 ? -3.199 -5.295 -6.134 1.00 91.31 125 CYS A O 1
ATOM 953 N N . PHE A 1 126 ? -3.050 -6.366 -4.156 1.00 92.56 126 PHE A N 1
ATOM 954 C CA . PHE A 1 126 ? -4.117 -5.641 -3.443 1.00 92.56 126 PHE A CA 1
ATOM 955 C C . PHE A 1 126 ? -5.535 -5.756 -4.044 1.00 92.56 126 PHE A C 1
ATOM 957 O O . PHE A 1 126 ? -6.410 -4.961 -3.712 1.00 92.56 126 PHE A O 1
ATOM 964 N N . THR A 1 127 ? -5.813 -6.741 -4.909 1.00 90.88 127 THR A N 1
ATOM 965 C CA . THR A 1 127 ? -7.168 -6.945 -5.471 1.00 90.88 127 THR A CA 1
ATOM 966 C C . THR A 1 127 ? -8.047 -7.909 -4.666 1.00 90.88 127 THR A C 1
ATOM 968 O O . THR A 1 127 ? -9.137 -8.269 -5.114 1.00 90.88 127 THR A O 1
ATOM 971 N N . THR A 1 128 ? -7.608 -8.341 -3.480 1.00 92.31 128 THR A N 1
ATOM 972 C CA . THR A 1 128 ? -8.383 -9.245 -2.617 1.00 92.31 128 THR A CA 1
ATOM 973 C C . THR A 1 128 ? -9.521 -8.528 -1.894 1.00 92.31 128 THR A C 1
ATOM 975 O O . THR A 1 128 ? -9.473 -7.326 -1.634 1.00 92.31 128 THR A O 1
ATOM 978 N N . ASP A 1 129 ? -10.545 -9.283 -1.494 1.00 92.62 129 ASP A N 1
ATOM 979 C CA . ASP A 1 129 ? -11.657 -8.736 -0.705 1.00 92.62 129 ASP A CA 1
ATOM 980 C C . ASP A 1 129 ? -11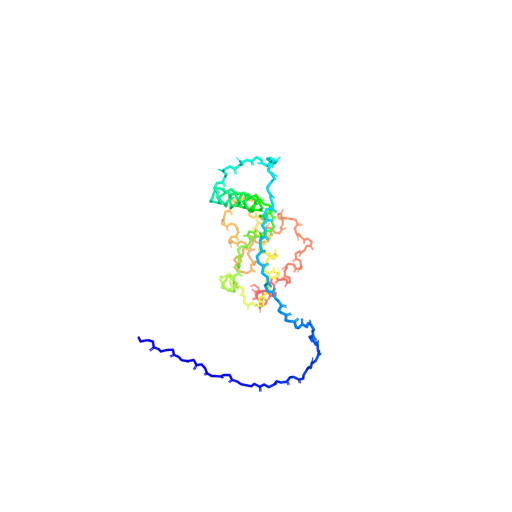.219 -8.289 0.699 1.00 92.62 129 ASP A C 1
ATOM 982 O O . ASP A 1 129 ? -11.813 -7.375 1.265 1.00 92.62 129 ASP A O 1
ATOM 986 N N . TYR A 1 130 ? -10.114 -8.843 1.216 1.00 93.38 130 TYR A N 1
ATOM 987 C CA . TYR A 1 130 ? -9.445 -8.342 2.420 1.00 93.38 130 TYR A CA 1
ATOM 988 C C . TYR A 1 130 ? -9.004 -6.884 2.261 1.00 93.38 130 TYR A C 1
ATOM 990 O O . TYR A 1 130 ? -9.234 -6.087 3.163 1.00 93.38 130 TYR A O 1
ATOM 998 N N . PHE A 1 131 ? -8.424 -6.511 1.113 1.00 94.31 131 PHE A N 1
ATOM 999 C CA . PHE A 1 131 ? -8.028 -5.125 0.862 1.00 94.31 131 PHE A CA 1
ATOM 1000 C C . PHE A 1 131 ? -9.242 -4.184 0.814 1.00 94.31 131 PHE A C 1
ATOM 1002 O O . PHE A 1 131 ? -9.201 -3.108 1.405 1.00 94.31 131 PHE A O 1
ATOM 1009 N N . LYS A 1 132 ? -10.349 -4.609 0.187 1.00 93.25 132 LYS A N 1
ATOM 1010 C CA . LYS A 1 132 ? -11.612 -3.843 0.162 1.00 93.25 132 LYS A CA 1
ATOM 1011 C C . LYS A 1 132 ? -12.156 -3.626 1.579 1.00 93.25 132 LYS A C 1
ATOM 1013 O O . LYS A 1 132 ? -12.350 -2.487 1.983 1.00 93.25 132 LYS A O 1
ATOM 1018 N N . GLY A 1 133 ? -12.276 -4.698 2.368 1.00 93.06 133 GLY A N 1
ATOM 1019 C CA . GLY A 1 133 ? -12.719 -4.608 3.762 1.00 93.06 133 GLY A CA 1
ATOM 1020 C C . GLY A 1 133 ? -11.803 -3.738 4.633 1.00 93.06 133 GLY A C 1
ATOM 1021 O O . GLY A 1 133 ? -12.289 -3.017 5.499 1.00 93.06 133 GLY A O 1
ATOM 1022 N N . CYS A 1 134 ? -10.491 -3.736 4.377 1.00 94.25 134 CYS A N 1
ATOM 1023 C CA . CYS A 1 134 ? -9.561 -2.822 5.039 1.00 94.25 134 CYS A CA 1
ATOM 1024 C C . CYS A 1 134 ? -9.823 -1.347 4.695 1.00 94.25 134 CYS A C 1
ATOM 1026 O O . CYS A 1 134 ? -9.747 -0.509 5.589 1.00 94.25 134 CYS A O 1
ATOM 1028 N N . LEU A 1 135 ? -10.157 -1.017 3.441 1.00 94.38 135 LEU A N 1
ATOM 1029 C CA . LEU A 1 135 ? -10.529 0.351 3.055 1.00 94.38 135 LEU A CA 1
ATOM 1030 C C . LEU A 1 135 ? -11.811 0.814 3.753 1.00 94.38 135 LEU A C 1
ATOM 1032 O O . LEU A 1 135 ? -11.852 1.939 4.250 1.00 94.38 135 LEU A O 1
ATOM 1036 N N . ASP A 1 136 ? -12.819 -0.058 3.826 1.00 93.44 136 ASP A N 1
ATOM 1037 C CA . ASP A 1 136 ? -14.099 0.239 4.475 1.00 93.44 136 ASP A CA 1
ATOM 1038 C C . ASP A 1 136 ? -13.925 0.452 5.988 1.00 93.44 136 ASP A C 1
ATOM 1040 O O . ASP A 1 136 ? -14.412 1.435 6.546 1.00 93.44 136 ASP A O 1
ATOM 1044 N N . VAL A 1 137 ? -13.171 -0.428 6.660 1.00 93.44 137 VAL A N 1
ATOM 1045 C CA . VAL A 1 137 ? -12.907 -0.346 8.109 1.00 93.44 137 VAL A CA 1
ATOM 1046 C C . VAL A 1 137 ? -12.045 0.867 8.475 1.00 93.44 137 VAL A C 1
ATOM 1048 O O . VAL A 1 137 ? -12.259 1.472 9.524 1.00 93.44 137 VAL A O 1
ATOM 1051 N N . LEU A 1 138 ? -11.091 1.246 7.620 1.00 93.00 138 LEU A N 1
ATOM 1052 C CA . LEU A 1 138 ? -10.259 2.439 7.811 1.00 93.00 138 LEU A CA 1
ATOM 1053 C C . LEU A 1 138 ? -10.948 3.740 7.357 1.00 93.00 138 LEU A C 1
ATOM 1055 O O . LEU A 1 138 ? -10.341 4.803 7.464 1.00 93.00 138 LEU A O 1
ATOM 1059 N N . LEU A 1 139 ? -12.198 3.675 6.875 1.00 92.38 139 LEU A N 1
ATOM 1060 C CA . LEU A 1 139 ? -12.975 4.815 6.367 1.00 92.38 139 LEU A CA 1
ATOM 1061 C C . LEU A 1 139 ? -12.278 5.563 5.212 1.00 92.38 139 LEU A C 1
ATOM 1063 O O . LEU A 1 139 ? -12.438 6.769 5.042 1.00 92.38 139 LEU A O 1
ATOM 1067 N N . LEU A 1 140 ? -11.519 4.840 4.382 1.00 90.19 140 LEU A N 1
ATOM 1068 C CA . LEU A 1 140 ? -10.809 5.377 3.212 1.00 90.19 140 LEU A CA 1
ATOM 1069 C C . LEU A 1 140 ? -11.688 5.446 1.949 1.00 90.19 140 LEU A C 1
ATOM 1071 O O . LEU A 1 140 ? -11.167 5.615 0.845 1.00 90.19 140 LEU A O 1
ATOM 1075 N N . SER A 1 141 ? -13.013 5.337 2.107 1.00 84.25 141 SER A N 1
ATOM 1076 C CA . SER A 1 141 ? -14.021 5.313 1.038 1.00 84.25 141 SER A CA 1
ATOM 1077 C C . SER A 1 141 ? -13.874 6.474 0.042 1.00 84.25 141 SER A C 1
ATOM 1079 O O . SER A 1 141 ? -13.946 6.257 -1.166 1.00 84.25 141 SER A O 1
ATOM 1081 N N . ASP A 1 142 ? -13.556 7.675 0.532 1.00 87.88 142 ASP A N 1
ATOM 1082 C CA . ASP A 1 142 ? -13.371 8.887 -0.283 1.00 87.88 142 ASP A CA 1
ATOM 1083 C C . ASP A 1 142 ? -12.108 8.848 -1.171 1.00 87.88 142 ASP A C 1
ATOM 1085 O O . ASP A 1 142 ? -12.027 9.541 -2.185 1.00 87.88 142 ASP A O 1
ATOM 1089 N N . GLU A 1 143 ? -11.102 8.035 -0.820 1.00 91.31 143 GLU A N 1
ATOM 1090 C CA . GLU A 1 143 ? -9.876 7.851 -1.611 1.00 91.31 143 GLU A CA 1
ATOM 1091 C C . GLU A 1 143 ? -9.911 6.590 -2.501 1.00 91.31 143 GLU A C 1
ATOM 1093 O O . GLU A 1 143 ? -8.957 6.355 -3.250 1.00 91.31 143 GLU A O 1
ATOM 1098 N N . VAL A 1 144 ? -10.988 5.788 -2.478 1.00 90.88 144 VAL A N 1
ATOM 1099 C CA . VAL A 1 144 ? -11.060 4.486 -3.177 1.00 90.88 144 VAL A CA 1
ATOM 1100 C C . VAL A 1 144 ? -10.743 4.607 -4.665 1.00 90.88 144 VAL A C 1
ATOM 1102 O O . VAL A 1 144 ? -9.937 3.830 -5.167 1.00 90.88 144 VAL A O 1
ATOM 1105 N N . GLU A 1 145 ? -11.296 5.589 -5.378 1.00 91.00 145 GLU A N 1
ATOM 1106 C CA . GLU A 1 145 ? -11.053 5.770 -6.821 1.00 91.00 145 GLU A CA 1
ATOM 1107 C C . GLU A 1 145 ? -9.561 5.969 -7.140 1.00 91.00 145 GLU A C 1
ATOM 1109 O O . GLU A 1 145 ? -9.003 5.376 -8.069 1.00 91.00 145 GLU A O 1
ATOM 1114 N N . LYS A 1 146 ? -8.883 6.764 -6.309 1.00 92.62 146 LYS A N 1
ATOM 1115 C CA . LYS A 1 146 ? -7.453 7.065 -6.414 1.00 92.62 146 LYS A CA 1
ATOM 1116 C C . LYS A 1 146 ? -6.599 5.845 -6.069 1.00 92.62 146 LYS A C 1
ATOM 1118 O O . LYS A 1 146 ? -5.619 5.559 -6.756 1.00 92.62 146 LYS A O 1
ATOM 1123 N N . ILE A 1 147 ? -7.007 5.101 -5.043 1.00 93.06 147 ILE A N 1
ATOM 1124 C CA . ILE A 1 147 ? -6.384 3.848 -4.610 1.00 93.06 147 ILE A CA 1
ATOM 1125 C C . ILE A 1 147 ? -6.538 2.758 -5.681 1.00 93.06 147 ILE A C 1
ATOM 1127 O O . ILE A 1 147 ? -5.580 2.047 -5.975 1.00 93.06 147 ILE A O 1
ATOM 1131 N N . GLN A 1 148 ? -7.691 2.671 -6.345 1.00 91.69 148 GLN A N 1
ATOM 1132 C CA . GLN A 1 148 ? -7.902 1.768 -7.478 1.00 91.69 148 GLN A CA 1
ATOM 1133 C C . GLN A 1 148 ? -7.030 2.149 -8.681 1.00 91.69 148 GLN A C 1
ATOM 1135 O O . GLN A 1 148 ? -6.433 1.272 -9.304 1.00 91.69 148 GLN A O 1
ATOM 1140 N N . MET A 1 149 ? -6.874 3.443 -8.987 1.00 90.69 149 MET A N 1
ATOM 1141 C CA . MET A 1 149 ? -5.964 3.894 -10.048 1.00 90.69 149 MET A CA 1
ATOM 1142 C C . MET A 1 149 ? -4.498 3.527 -9.755 1.00 90.69 149 MET A C 1
ATOM 1144 O O . MET A 1 149 ? -3.788 3.062 -10.648 1.00 90.69 149 MET A O 1
ATOM 1148 N N . TRP A 1 150 ? -4.061 3.660 -8.502 1.00 91.50 150 TRP A N 1
ATOM 1149 C CA . TRP A 1 150 ? -2.757 3.183 -8.035 1.00 91.50 150 TRP A CA 1
ATOM 1150 C C . TRP A 1 150 ? -2.579 1.671 -8.195 1.00 91.50 150 TRP A C 1
ATOM 1152 O O . TRP A 1 150 ? -1.559 1.226 -8.722 1.00 91.50 150 TRP A O 1
ATOM 1162 N N . ILE A 1 151 ? -3.578 0.878 -7.800 1.00 90.75 151 ILE A N 1
ATOM 1163 C CA . ILE A 1 151 ? -3.546 -0.579 -7.969 1.00 90.75 151 ILE A CA 1
ATOM 1164 C C . ILE A 1 151 ? -3.436 -0.940 -9.449 1.00 90.75 151 ILE A C 1
ATOM 1166 O O . ILE A 1 151 ? -2.557 -1.719 -9.801 1.00 90.75 151 ILE A O 1
ATOM 1170 N N . LYS A 1 152 ? -4.231 -0.326 -10.337 1.00 89.50 152 LYS A N 1
ATOM 1171 C CA . LYS A 1 152 ? -4.151 -0.560 -11.791 1.00 89.50 152 LYS A CA 1
ATOM 1172 C C . LYS A 1 152 ? -2.745 -0.314 -12.356 1.00 89.50 152 LYS A C 1
ATOM 1174 O O . LYS A 1 152 ? -2.254 -1.132 -13.134 1.00 89.50 152 LYS A O 1
ATOM 1179 N N . GLN A 1 153 ? -2.068 0.757 -11.928 1.00 88.69 153 GLN A N 1
ATOM 1180 C CA . GLN A 1 153 ? -0.686 1.057 -12.341 1.00 88.69 153 GLN A CA 1
ATOM 1181 C C . GLN A 1 153 ? 0.309 -0.038 -11.916 1.00 88.69 153 GLN A C 1
ATOM 1183 O O . GLN A 1 153 ? 1.156 -0.443 -12.717 1.00 88.69 153 GLN A O 1
ATOM 1188 N N . LEU A 1 154 ? 0.181 -0.554 -10.687 1.00 88.00 154 LEU A N 1
ATOM 1189 C CA . LEU A 1 154 ? 1.014 -1.651 -10.184 1.00 88.00 154 LEU A CA 1
ATOM 1190 C C . LEU A 1 154 ? 0.635 -3.019 -10.781 1.00 88.00 154 LEU A C 1
ATOM 1192 O O . LEU A 1 154 ? 1.499 -3.883 -10.932 1.00 88.00 154 LEU A O 1
ATOM 1196 N N . HIS A 1 155 ? -0.634 -3.236 -11.138 1.00 87.38 155 HIS A N 1
ATOM 1197 C CA . HIS A 1 155 ? -1.124 -4.514 -11.660 1.00 87.38 155 HIS A CA 1
ATOM 1198 C C . HIS A 1 155 ? -0.742 -4.723 -13.133 1.00 87.38 155 HIS A C 1
ATOM 1200 O O . HIS A 1 155 ? -0.372 -5.834 -13.505 1.00 87.38 155 HIS A O 1
ATOM 1206 N N . GLY A 1 156 ? -0.758 -3.665 -13.955 1.00 76.81 156 GLY A N 1
ATOM 1207 C CA . GLY A 1 156 ? -0.219 -3.667 -15.327 1.00 76.81 156 GLY A CA 1
ATOM 1208 C C . GLY A 1 156 ? -1.132 -4.213 -16.426 1.00 76.81 156 GLY A C 1
ATOM 1209 O O . GLY A 1 156 ? -0.780 -4.129 -17.599 1.00 76.81 156 GLY A O 1
ATOM 1210 N N . ALA A 1 157 ? -2.297 -4.740 -16.065 1.00 69.00 157 ALA A N 1
ATOM 1211 C CA . ALA A 1 157 ? -3.374 -5.116 -16.972 1.00 69.00 157 ALA A CA 1
ATOM 1212 C C . ALA A 1 157 ? -4.704 -4.707 -16.327 1.00 69.00 157 ALA A C 1
ATOM 1214 O O . ALA A 1 157 ? -4.787 -4.661 -15.095 1.00 69.00 157 ALA A O 1
ATOM 1215 N N . ASP A 1 158 ? -5.739 -4.426 -17.125 1.00 54.00 158 ASP A N 1
ATOM 1216 C CA . ASP A 1 158 ? -7.083 -4.314 -16.555 1.00 54.00 158 ASP A CA 1
ATOM 1217 C C . ASP A 1 158 ? -7.452 -5.650 -15.890 1.00 54.00 158 ASP A C 1
ATOM 1219 O O . ASP A 1 158 ? -7.176 -6.713 -16.462 1.00 54.00 158 ASP A O 1
ATOM 1223 N N . PRO A 1 159 ? -8.056 -5.625 -14.688 1.00 52.09 159 PRO A N 1
ATOM 1224 C CA . PRO A 1 159 ? -8.598 -6.825 -14.079 1.00 52.09 159 PRO A CA 1
ATOM 1225 C C . PRO A 1 159 ? -9.753 -7.305 -14.960 1.00 52.09 159 PRO A C 1
ATOM 1227 O O . PRO A 1 159 ? -10.840 -6.730 -14.949 1.00 52.09 159 PRO A O 1
ATOM 1230 N N . GLY A 1 160 ? -9.479 -8.325 -15.772 1.00 53.75 160 GLY A N 1
ATOM 1231 C CA . GLY A 1 160 ? -10.494 -8.994 -16.569 1.00 53.75 160 GLY A CA 1
ATOM 1232 C C . GLY A 1 160 ? -11.563 -9.572 -15.648 1.00 53.75 160 GLY A C 1
ATOM 1233 O O . GLY A 1 160 ? -11.225 -10.401 -14.807 1.00 53.75 160 GLY A O 1
ATOM 1234 N N . VAL A 1 161 ? -12.784 -9.059 -15.838 1.00 41.75 161 VAL A N 1
ATOM 1235 C CA . VAL A 1 161 ? -14.108 -9.521 -15.370 1.00 41.75 161 VAL A CA 1
ATOM 1236 C C . VAL A 1 161 ? -14.151 -10.752 -14.457 1.00 41.75 161 VAL A C 1
ATOM 1238 O O . VAL A 1 161 ? -13.854 -11.867 -14.936 1.00 41.75 161 VAL A O 1
#

Nearest PDB structures (foldseek):
  1j0t-assembly1_A  TM=8.846E-01  e=2.337E-03  Penaeus japonicus
  5b5i-assembly1_A  TM=7.896E-01  e=6.777E-03  Penaeus japonicus

Secondary structure (DSSP, 8-state):
--------------------------------------PPP-----HHHHHHHHHHHHHHHHHHHHHHHTTTS-SS----HHHHHHTT--S---HHHHHHHHHHHHHHHHHH--HHHHHHHHTTTTTSHHHHHHHHHTT-GGGHHHHHHHHHHHH-S----

Organism: Harpegnathos saltator (NCBI:txid610380)

Radius of gyration: 35.0 Å; Cα contacts (8 Å, |Δi|>4): 91; chains: 1; bounding box: 91×54×61 Å

Foldseek 3Di:
DDDDDDDDDDDDDDDDDDDDDDDDDDDDDDDDDDDDDDDDDPPVQDVVNVVVVVVVVVVVVVVVVVVVPPVPPDPPDPCPPVNLVVLQQPADDDPVLLVVQLVLQVVLCVVVVDVVLSVQCPHNQRPHVSSVVSCVVVVVVVCVVVNVVSSCRRNRDPPDD

Solvent-accessible surface area (backbone atoms only — not comparable to full-atom values): 10453 Å² total; per-residue (Å²): 133,86,90,87,85,83,90,89,88,89,88,88,85,86,89,81,89,87,87,88,87,83,86,85,91,84,87,84,83,90,80,88,85,88,84,86,87,82,85,74,82,85,75,86,65,54,73,65,57,55,49,55,50,52,54,51,51,51,52,51,54,53,57,58,52,60,76,68,56,60,91,72,62,67,86,70,66,88,75,46,79,67,54,46,52,70,27,58,29,67,32,56,90,51,69,70,60,49,55,55,56,49,47,49,28,49,58,41,23,68,73,72,70,44,80,64,51,37,57,50,15,45,32,63,40,47,71,31,69,55,30,53,53,32,36,59,76,69,64,40,65,92,47,42,71,60,51,50,53,51,38,44,46,33,34,54,53,83,84,80,129